Protein AF-A0A0R1NZM5-F1 (afdb_monomer_lite)

Sequence (66 aa):
MNSEKQYTMADVYKQVYEETGILPVHCLWLDDQKMTKPEMLKRAQETKRLMLLAFEEVDKERGDPK

Secondary structure (DSSP, 8-state):
--PPPPB-HHHHHHHHHHHHS---GGG-------B-HHHHHHHHHHHHHHHHHHHHHHHHHHT---

Foldseek 3Di:
DPDADWDWVVLLQVLLCVVPVDGPPVPPPRDPDTDHPVVSVVSSVVVNVVVVVVVVVVCVVVVDDD

Radius of gyration: 14.6 Å; chains: 1; bounding box: 34×18×48 Å

pLDDT: mean 81.14, std 13.39, range [41.06, 95.25]

Structure (mmCIF, N/CA/C/O backbone):
data_AF-A0A0R1NZM5-F1
#
_entry.id   AF-A0A0R1NZM5-F1
#
loop_
_atom_site.group_PDB
_atom_site.id
_atom_site.type_symbol
_atom_site.label_atom_id
_atom_site.label_alt_id
_atom_site.label_comp_id
_atom_site.label_asym_id
_atom_site.label_entity_id
_atom_site.label_seq_id
_atom_site.pdbx_PDB_ins_code
_atom_site.Cartn_x
_atom_site.Cartn_y
_atom_site.Cartn_z
_atom_site.occupancy
_atom_site.B_iso_or_equiv
_atom_site.auth_seq_id
_atom_site.auth_comp_id
_atom_site.auth_asym_id
_atom_site.auth_atom_id
_atom_site.pdbx_PDB_model_num
ATOM 1 N N . MET A 1 1 ? -19.608 0.971 24.514 1.00 41.06 1 MET A N 1
ATOM 2 C CA . MET A 1 1 ? -18.256 1.244 23.984 1.00 41.06 1 MET A CA 1
ATOM 3 C C . MET A 1 1 ? -18.269 0.883 22.511 1.00 41.06 1 MET A C 1
ATOM 5 O O . MET A 1 1 ? -18.452 -0.286 22.208 1.00 41.06 1 MET A O 1
ATOM 9 N N . ASN A 1 2 ? -18.161 1.859 21.607 1.00 50.69 2 ASN A N 1
ATOM 10 C CA . ASN A 1 2 ? -17.909 1.555 20.199 1.00 50.69 2 ASN A CA 1
ATOM 11 C C . ASN A 1 2 ? -16.434 1.174 20.091 1.00 50.69 2 ASN A C 1
ATOM 13 O O . ASN A 1 2 ? -15.573 2.041 20.199 1.00 50.69 2 ASN A O 1
ATOM 17 N N . SER A 1 3 ? -16.136 -0.117 19.967 1.00 65.06 3 SER A N 1
ATOM 18 C CA . SER A 1 3 ? -14.780 -0.556 19.648 1.00 65.06 3 SER A CA 1
ATOM 19 C C . SER A 1 3 ? -14.441 -0.055 18.247 1.00 65.06 3 SER A C 1
ATOM 21 O O . SER A 1 3 ? -15.124 -0.402 17.284 1.00 65.06 3 SER A O 1
ATOM 23 N N . GLU A 1 4 ? -13.421 0.794 18.130 1.00 75.75 4 GLU A N 1
ATOM 24 C CA . GLU A 1 4 ? -12.931 1.233 16.826 1.00 75.75 4 GLU A CA 1
ATOM 25 C C . GLU A 1 4 ? -12.502 0.019 15.998 1.00 75.75 4 GLU A C 1
ATOM 27 O O . GLU A 1 4 ? -11.822 -0.885 16.500 1.00 75.75 4 GLU A O 1
ATOM 32 N N . LYS A 1 5 ? -12.913 -0.010 14.723 1.00 86.25 5 LYS A N 1
ATOM 33 C CA . LYS A 1 5 ? -12.499 -1.056 13.786 1.00 86.25 5 LYS A CA 1
ATOM 34 C C . LYS A 1 5 ? -10.971 -1.072 13.719 1.00 86.25 5 LYS A C 1
ATOM 36 O O . LYS A 1 5 ? -10.356 -0.059 13.397 1.00 86.25 5 LYS A O 1
ATOM 41 N N . GLN A 1 6 ? -10.391 -2.233 13.995 1.00 89.06 6 GLN A N 1
ATOM 42 C CA . GLN A 1 6 ? -8.969 -2.498 13.815 1.00 89.06 6 GLN A CA 1
ATOM 43 C C . GLN A 1 6 ? -8.727 -2.976 12.381 1.00 89.06 6 GLN A C 1
ATOM 45 O O . GLN A 1 6 ? -9.543 -3.721 11.834 1.00 89.06 6 GLN A O 1
ATOM 50 N N . TYR A 1 7 ? -7.629 -2.529 11.786 1.00 91.06 7 TYR A N 1
ATOM 51 C CA . TYR A 1 7 ? -7.211 -2.870 10.428 1.00 91.06 7 TYR A CA 1
ATOM 52 C C . TYR A 1 7 ? -5.958 -3.740 10.476 1.00 91.06 7 TYR A C 1
ATOM 54 O O . TYR A 1 7 ? -5.268 -3.787 11.493 1.00 91.06 7 TYR A O 1
ATOM 62 N N . THR A 1 8 ? -5.669 -4.419 9.376 1.00 90.06 8 THR A N 1
ATOM 63 C CA . THR A 1 8 ? -4.547 -5.353 9.226 1.00 90.06 8 THR A CA 1
ATOM 64 C C . THR A 1 8 ? -3.759 -5.046 7.956 1.00 90.06 8 THR A C 1
ATOM 66 O O . THR A 1 8 ? -4.180 -4.235 7.126 1.00 90.06 8 THR A O 1
ATOM 69 N N . MET A 1 9 ? -2.639 -5.738 7.747 1.00 88.56 9 MET A N 1
ATOM 70 C CA . MET A 1 9 ? -1.922 -5.664 6.470 1.00 88.56 9 MET A CA 1
ATOM 71 C C . MET A 1 9 ? -2.779 -6.125 5.280 1.00 88.56 9 MET A C 1
ATOM 73 O O . MET A 1 9 ? -2.614 -5.606 4.179 1.00 88.56 9 MET A O 1
ATOM 77 N N . ALA A 1 10 ? -3.761 -7.010 5.490 1.00 87.50 10 ALA A N 1
ATOM 78 C CA . ALA A 1 10 ? -4.708 -7.376 4.438 1.00 87.50 10 ALA A CA 1
ATOM 79 C C . ALA A 1 10 ? -5.538 -6.169 3.960 1.00 87.50 10 ALA A C 1
ATOM 81 O O . ALA A 1 10 ? -5.768 -6.019 2.760 1.00 87.50 10 ALA A O 1
ATOM 82 N N . ASP A 1 11 ? -5.935 -5.273 4.871 1.00 89.62 11 ASP A N 1
ATOM 83 C CA . ASP A 1 11 ? -6.627 -4.030 4.510 1.00 89.62 11 ASP A CA 1
ATOM 84 C C . ASP A 1 11 ? -5.700 -3.072 3.742 1.00 89.62 11 ASP A C 1
ATOM 86 O O . ASP A 1 11 ? -6.135 -2.445 2.778 1.00 89.62 11 ASP A O 1
ATOM 90 N N . VAL A 1 12 ? -4.415 -3.007 4.115 1.00 90.56 12 VAL A N 1
ATOM 91 C CA . VAL A 1 12 ? -3.391 -2.230 3.393 1.00 90.56 12 VAL A CA 1
ATOM 92 C C . VAL A 1 12 ? -3.268 -2.710 1.944 1.00 90.56 12 VAL A C 1
ATOM 94 O O . VAL A 1 12 ? -3.347 -1.905 1.018 1.00 90.56 12 VAL A O 1
ATOM 97 N N . TYR A 1 13 ? -3.107 -4.018 1.720 1.00 88.75 13 TYR A N 1
ATOM 98 C CA . TYR A 1 13 ? -2.956 -4.564 0.366 1.00 88.75 13 TYR A CA 1
ATOM 99 C C . TYR A 1 13 ? -4.226 -4.442 -0.456 1.00 88.75 13 TYR A C 1
ATOM 101 O O . TYR A 1 13 ? -4.147 -4.162 -1.651 1.00 88.75 13 TYR A O 1
ATOM 109 N N . LYS A 1 14 ? -5.390 -4.601 0.179 1.00 89.50 14 LYS A N 1
ATOM 110 C CA . LYS A 1 14 ? -6.670 -4.355 -0.475 1.00 89.50 14 LYS A CA 1
ATOM 111 C C . LYS A 1 14 ? -6.768 -2.907 -0.959 1.00 89.50 14 LYS A C 1
ATOM 113 O O . LYS A 1 14 ? -7.110 -2.702 -2.117 1.00 89.50 14 LYS A O 1
ATOM 118 N N . GLN A 1 15 ? -6.402 -1.931 -0.127 1.00 92.88 15 GLN A N 1
ATOM 119 C CA . GLN A 1 15 ? -6.388 -0.518 -0.516 1.00 92.88 15 GLN A CA 1
ATOM 120 C C . GLN A 1 15 ? -5.436 -0.261 -1.695 1.00 92.88 15 GLN A C 1
ATOM 122 O O . GLN A 1 15 ? -5.806 0.404 -2.658 1.00 92.88 15 GLN A O 1
ATOM 127 N N . VAL A 1 16 ? -4.221 -0.821 -1.661 1.00 91.19 16 VAL A N 1
ATOM 128 C CA . VAL A 1 16 ? -3.260 -0.682 -2.770 1.00 91.19 16 VAL A CA 1
ATOM 129 C C . VAL A 1 16 ? -3.804 -1.307 -4.055 1.00 91.19 16 VAL A C 1
ATOM 131 O O . VAL A 1 16 ? -3.699 -0.696 -5.119 1.00 91.19 16 VAL A O 1
ATOM 134 N N . TYR A 1 17 ? -4.417 -2.489 -3.967 1.00 90.25 17 TYR A N 1
ATOM 135 C CA . TYR A 1 17 ? -5.029 -3.161 -5.110 1.00 90.25 17 TYR A CA 1
ATOM 136 C C . TYR A 1 17 ? -6.188 -2.351 -5.698 1.00 90.25 17 TYR A C 1
ATOM 138 O O . TYR A 1 17 ? -6.242 -2.170 -6.909 1.00 90.25 17 TYR A O 1
ATOM 146 N N . GLU A 1 18 ? -7.078 -1.810 -4.866 1.00 92.25 18 GLU A N 1
ATOM 147 C CA . GLU A 1 18 ? -8.188 -0.963 -5.323 1.00 92.25 18 GLU A CA 1
ATOM 148 C C . GLU A 1 18 ? -7.694 0.290 -6.066 1.00 92.25 18 GLU A C 1
ATOM 150 O O . GLU A 1 18 ? -8.334 0.736 -7.015 1.00 92.25 18 GLU A O 1
ATOM 155 N N . GLU A 1 19 ? -6.535 0.833 -5.685 1.00 91.12 19 GLU A N 1
ATOM 156 C CA . GLU A 1 19 ? -5.958 2.022 -6.319 1.00 91.12 19 GLU A CA 1
ATOM 157 C C . GLU A 1 19 ? -5.115 1.749 -7.568 1.00 91.12 19 GLU A C 1
ATOM 159 O O . GLU A 1 19 ? -4.899 2.664 -8.363 1.00 91.12 19 GLU A O 1
ATOM 164 N N . THR A 1 20 ? -4.561 0.546 -7.709 1.00 88.06 20 THR A N 1
ATOM 165 C CA . THR A 1 20 ? -3.538 0.258 -8.731 1.00 88.06 20 THR A CA 1
ATOM 166 C C . THR A 1 20 ? -3.890 -0.906 -9.647 1.00 88.06 20 THR A C 1
ATOM 168 O O . THR A 1 20 ? -3.280 -1.048 -10.701 1.00 88.06 20 THR A O 1
ATOM 171 N N . GLY A 1 21 ? -4.844 -1.754 -9.260 1.00 88.31 21 GLY A N 1
ATOM 172 C CA . GLY A 1 21 ? -5.127 -3.034 -9.909 1.00 88.31 21 GLY A CA 1
ATOM 173 C C . GLY A 1 21 ? -4.050 -4.101 -9.679 1.00 88.31 21 GLY A C 1
ATOM 174 O O . GLY A 1 21 ? -4.133 -5.180 -10.262 1.00 88.31 21 GLY A O 1
ATOM 175 N N . ILE A 1 22 ? -3.042 -3.825 -8.845 1.00 82.75 22 ILE A N 1
ATOM 176 C CA . ILE A 1 22 ? -1.884 -4.697 -8.636 1.00 82.75 22 ILE A CA 1
ATOM 177 C C . ILE A 1 22 ? -1.870 -5.173 -7.188 1.00 82.75 22 ILE A C 1
ATOM 179 O O . ILE A 1 22 ? -1.909 -4.379 -6.249 1.00 82.75 22 ILE A O 1
ATOM 183 N N . LEU A 1 23 ? -1.817 -6.493 -7.004 1.00 82.12 23 LEU A N 1
ATOM 184 C CA . LEU A 1 23 ? -1.700 -7.100 -5.685 1.00 82.12 23 LEU A CA 1
ATOM 185 C C . LEU A 1 23 ? -0.212 -7.278 -5.341 1.00 82.12 23 LEU A C 1
ATOM 187 O O . LEU A 1 23 ? 0.476 -8.016 -6.051 1.00 82.12 23 LEU A O 1
ATOM 191 N N . PRO A 1 24 ? 0.308 -6.676 -4.257 1.00 73.69 24 PRO A N 1
ATOM 192 C CA . PRO A 1 24 ? 1.690 -6.887 -3.837 1.00 73.69 24 PRO A CA 1
ATOM 193 C C . PRO A 1 24 ? 1.853 -8.286 -3.207 1.00 73.69 24 PRO A C 1
ATOM 195 O O . PRO A 1 24 ? 1.761 -8.466 -1.995 1.00 73.69 24 PRO A O 1
ATOM 198 N N . VAL A 1 25 ? 2.079 -9.309 -4.041 1.00 68.00 25 VAL A N 1
ATOM 199 C CA . VAL A 1 25 ? 2.123 -10.732 -3.632 1.00 68.00 25 VAL A CA 1
ATOM 200 C C . VAL A 1 25 ? 3.308 -11.039 -2.706 1.00 68.00 25 VAL A C 1
ATOM 202 O O . VAL A 1 25 ? 3.209 -11.888 -1.826 1.00 68.00 25 VAL A O 1
ATOM 205 N N . HIS A 1 26 ? 4.429 -10.323 -2.847 1.00 59.78 26 HIS A N 1
ATOM 206 C CA . HIS A 1 26 ? 5.618 -10.510 -1.994 1.00 59.78 26 HIS A CA 1
ATOM 207 C C . HIS A 1 26 ? 5.410 -9.997 -0.564 1.00 59.78 26 HIS A C 1
ATOM 209 O O . HIS A 1 26 ? 6.243 -10.218 0.310 1.00 59.78 26 HIS A O 1
ATOM 215 N N . CYS A 1 27 ? 4.275 -9.344 -0.319 1.00 55.38 27 CYS A N 1
ATOM 216 C CA . CYS A 1 27 ? 3.881 -8.847 0.980 1.00 55.38 27 CYS A CA 1
ATOM 217 C C . CYS A 1 27 ? 2.833 -9.749 1.660 1.00 55.38 27 CYS A C 1
ATOM 219 O O . CYS A 1 27 ? 2.299 -9.373 2.691 1.00 55.38 27 CYS A O 1
ATOM 221 N N . LEU A 1 28 ? 2.570 -10.964 1.157 1.00 54.31 28 LEU A N 1
ATOM 222 C CA . LEU A 1 28 ? 1.649 -11.943 1.769 1.00 54.31 28 LEU A CA 1
ATOM 223 C C . LEU A 1 28 ? 2.071 -12.465 3.161 1.00 54.31 28 LEU A C 1
ATOM 225 O O . LEU A 1 28 ? 1.502 -13.444 3.646 1.00 54.31 28 LEU A O 1
ATOM 229 N N . TRP A 1 29 ? 3.009 -11.806 3.847 1.00 59.94 29 TRP A N 1
ATOM 230 C CA . TRP A 1 29 ? 3.083 -11.928 5.295 1.00 59.94 29 TRP A CA 1
ATOM 231 C C . TRP A 1 29 ? 1.836 -11.253 5.870 1.00 59.94 29 TRP A C 1
ATOM 233 O O . TRP A 1 29 ? 1.776 -10.036 6.043 1.00 59.94 29 TRP A O 1
ATOM 243 N N . LEU A 1 30 ? 0.803 -12.062 6.105 1.00 63.06 30 LEU A N 1
ATOM 244 C CA . LEU A 1 30 ? -0.357 -11.689 6.901 1.00 63.06 30 LEU A CA 1
ATOM 245 C C . LEU A 1 30 ? 0.133 -11.498 8.338 1.00 63.06 30 LEU A C 1
ATOM 247 O O . LEU A 1 30 ? 0.079 -12.403 9.163 1.00 63.06 30 LEU A O 1
ATOM 251 N N . ASP A 1 31 ? 0.732 -10.341 8.589 1.00 70.75 31 ASP A N 1
ATOM 252 C CA . ASP A 1 31 ? 1.009 -9.881 9.934 1.00 70.75 31 ASP A CA 1
ATOM 253 C C . ASP A 1 31 ? -0.338 -9.529 10.576 1.00 70.75 31 ASP A C 1
ATOM 255 O O . ASP A 1 31 ? -1.067 -8.654 10.091 1.00 70.75 31 ASP A O 1
ATOM 259 N N . ASP A 1 32 ? -0.669 -10.232 11.660 1.00 73.56 32 ASP A N 1
ATOM 260 C CA . ASP A 1 32 ? -1.859 -9.989 12.481 1.00 73.56 32 ASP A CA 1
ATOM 261 C C . ASP A 1 32 ? -1.739 -8.691 13.302 1.00 73.56 32 ASP A C 1
ATOM 263 O O . ASP A 1 32 ? -2.609 -8.381 14.128 1.00 73.56 32 ASP A O 1
ATOM 267 N N . GLN A 1 33 ? -0.671 -7.909 13.090 1.00 83.50 33 GLN A N 1
ATOM 268 C CA . GLN A 1 33 ? -0.523 -6.573 13.639 1.00 83.50 33 GLN A CA 1
ATOM 269 C C . GLN A 1 33 ? -1.748 -5.719 13.302 1.00 83.50 33 GLN A C 1
ATOM 271 O O . GLN A 1 33 ? -2.016 -5.338 12.158 1.00 83.50 33 GLN A O 1
ATOM 276 N N . LYS A 1 34 ? -2.473 -5.377 14.364 1.00 89.75 34 LYS A N 1
ATOM 277 C CA . LYS A 1 34 ? -3.608 -4.471 14.303 1.0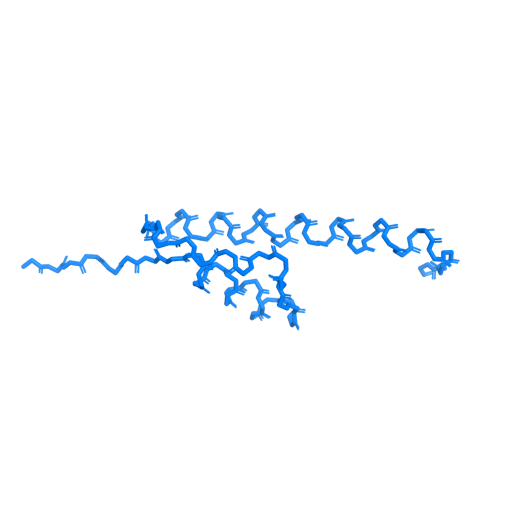0 89.75 34 LYS A CA 1
ATOM 278 C C . LYS A 1 34 ? -3.123 -3.032 14.219 1.00 89.75 34 LYS A C 1
ATOM 280 O O . LYS A 1 34 ? -2.157 -2.657 14.880 1.00 89.75 34 LYS A O 1
ATOM 285 N N . MET A 1 35 ? -3.822 -2.232 13.428 1.00 91.12 35 MET A N 1
ATOM 286 C CA . MET A 1 35 ? -3.544 -0.812 1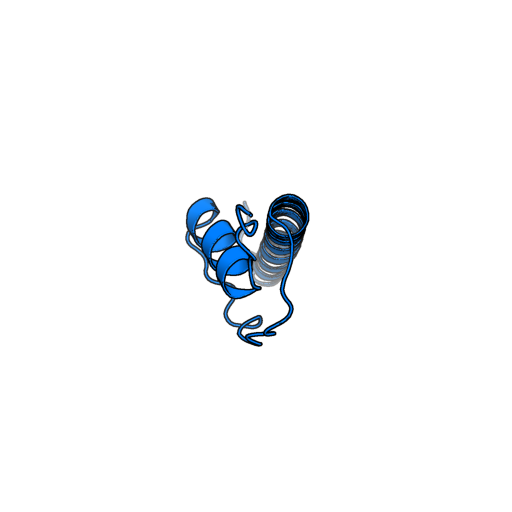3.260 1.00 91.12 35 MET A CA 1
ATOM 287 C C . MET A 1 35 ? -4.831 0.006 13.198 1.00 91.12 35 MET A C 1
ATOM 289 O O . MET A 1 35 ? -5.913 -0.491 12.863 1.00 91.12 35 MET A O 1
ATOM 293 N N . THR A 1 36 ? -4.706 1.288 13.510 1.00 94.06 36 THR A N 1
ATOM 294 C CA . THR A 1 36 ? -5.764 2.280 13.332 1.00 94.06 36 THR A CA 1
ATOM 295 C C . THR A 1 36 ? -5.971 2.598 11.846 1.00 94.06 36 THR A C 1
ATOM 297 O O . THR A 1 36 ? -5.122 2.321 10.995 1.00 94.06 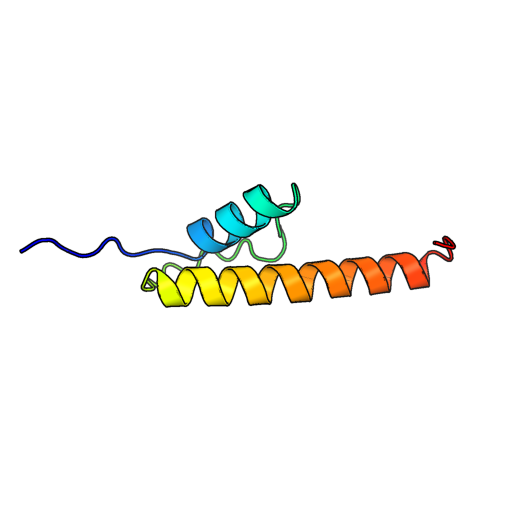36 THR A O 1
ATOM 300 N N . LYS A 1 37 ? -7.104 3.224 11.502 1.00 93.25 37 LYS A N 1
ATOM 301 C CA . LYS A 1 37 ? -7.379 3.633 10.113 1.00 93.25 37 LYS A CA 1
ATOM 302 C C . LYS A 1 37 ? -6.303 4.578 9.540 1.00 93.25 37 LYS A C 1
ATOM 304 O O . LYS A 1 37 ? -5.887 4.341 8.407 1.00 93.25 37 LYS A O 1
ATOM 309 N N . PRO A 1 38 ? -5.841 5.629 10.255 1.00 94.62 38 PRO A N 1
ATOM 310 C CA . PRO A 1 38 ? -4.800 6.515 9.730 1.00 94.62 38 PRO A CA 1
ATOM 311 C C . PRO A 1 38 ? -3.472 5.796 9.469 1.00 94.62 38 PRO A C 1
ATOM 313 O O . PRO A 1 38 ? -2.833 6.050 8.450 1.00 94.62 38 PRO A O 1
ATOM 316 N N . GLU A 1 39 ? -3.080 4.870 10.348 1.00 93.69 39 GLU A N 1
ATOM 317 C CA . GLU A 1 39 ? -1.877 4.051 10.163 1.00 93.69 39 GLU A CA 1
ATOM 318 C C . GLU A 1 39 ? -1.996 3.151 8.933 1.00 93.69 39 GLU A C 1
ATOM 320 O O . GLU A 1 39 ? -1.076 3.119 8.119 1.00 93.69 39 GLU A O 1
ATOM 325 N N . MET A 1 40 ? -3.148 2.493 8.753 1.00 93.12 40 MET A N 1
ATOM 326 C CA . MET A 1 40 ? -3.436 1.681 7.568 1.00 93.12 40 MET A CA 1
ATOM 327 C C . MET A 1 40 ? -3.289 2.495 6.279 1.00 93.12 40 MET A C 1
ATOM 329 O O . MET A 1 40 ? -2.568 2.084 5.371 1.00 93.12 40 MET A O 1
ATOM 333 N N . LEU A 1 41 ? -3.904 3.681 6.213 1.00 94.81 41 LEU A N 1
ATOM 334 C CA . LEU A 1 41 ? -3.849 4.537 5.023 1.00 94.81 41 LEU A CA 1
ATOM 335 C C . LEU A 1 41 ? -2.428 5.020 4.720 1.00 94.81 41 LEU A C 1
ATOM 337 O O . LEU A 1 41 ? -1.994 4.975 3.569 1.00 94.81 41 LEU A O 1
ATOM 341 N N . LYS A 1 42 ? -1.679 5.434 5.750 1.00 95.25 42 LYS A N 1
ATOM 342 C CA . LYS A 1 42 ? -0.272 5.821 5.597 1.00 95.25 42 LYS A CA 1
ATOM 343 C C . LYS A 1 42 ? 0.553 4.665 5.024 1.00 95.25 42 LYS A C 1
ATOM 345 O O . LYS A 1 42 ? 1.309 4.851 4.072 1.00 95.25 42 LYS A O 1
ATOM 350 N N . ARG A 1 43 ? 0.366 3.460 5.562 1.00 92.06 43 ARG A N 1
ATOM 351 C CA . ARG A 1 43 ? 1.094 2.260 5.137 1.00 92.06 43 ARG A CA 1
ATOM 352 C C . ARG A 1 43 ? 0.720 1.833 3.716 1.00 92.06 43 ARG A C 1
ATOM 354 O O . ARG A 1 43 ? 1.596 1.409 2.965 1.00 92.06 43 ARG A O 1
ATOM 361 N N . ALA A 1 44 ? -0.540 2.001 3.312 1.00 92.00 44 ALA A N 1
ATOM 362 C CA . ALA A 1 44 ? -0.986 1.774 1.936 1.00 92.00 44 ALA A CA 1
ATOM 363 C C . ALA A 1 44 ? -0.314 2.743 0.957 1.00 92.00 44 ALA A C 1
ATOM 365 O O . ALA A 1 44 ? 0.202 2.315 -0.075 1.00 92.00 44 ALA A O 1
ATOM 366 N N . GLN A 1 45 ? -0.223 4.026 1.313 1.00 94.12 45 GLN A N 1
ATOM 367 C CA . GLN A 1 45 ? 0.458 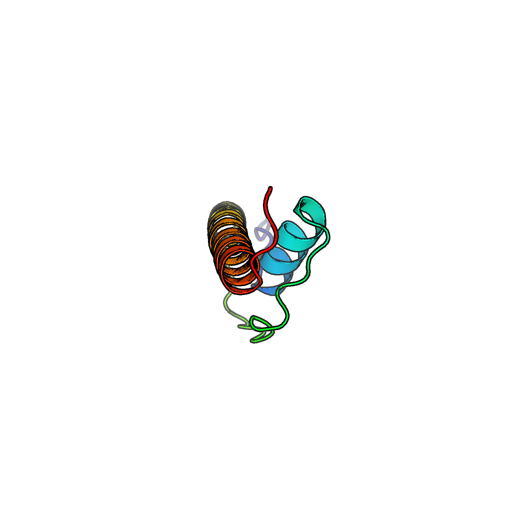5.027 0.493 1.00 94.12 45 GLN A CA 1
ATOM 368 C C . GLN A 1 45 ? 1.954 4.716 0.319 1.00 94.12 45 GLN A C 1
ATOM 370 O O . GLN A 1 45 ? 2.480 4.796 -0.794 1.00 94.12 45 GLN A O 1
ATOM 375 N N . GLU A 1 46 ? 2.639 4.331 1.398 1.00 92.25 46 GLU A N 1
ATOM 376 C CA . GLU A 1 46 ? 4.050 3.927 1.358 1.00 92.25 46 GLU A CA 1
ATOM 377 C C . GLU A 1 46 ? 4.250 2.659 0.516 1.00 92.25 46 GLU A C 1
ATOM 379 O O . GLU A 1 46 ? 5.131 2.623 -0.344 1.00 92.25 46 GLU A O 1
ATOM 384 N N . THR A 1 47 ? 3.383 1.656 0.694 1.00 90.06 47 THR A N 1
ATOM 385 C CA . THR A 1 47 ? 3.419 0.392 -0.061 1.00 90.06 47 THR A CA 1
ATOM 386 C C . THR A 1 47 ? 3.224 0.640 -1.554 1.00 90.06 47 THR A C 1
ATOM 388 O O . THR A 1 47 ? 4.009 0.156 -2.367 1.00 90.06 47 THR A O 1
ATOM 391 N N . LYS A 1 48 ? 2.232 1.455 -1.926 1.00 90.81 48 LYS A N 1
ATOM 392 C CA . LYS A 1 48 ? 1.995 1.866 -3.313 1.00 90.81 48 LYS A CA 1
ATOM 393 C C . LYS A 1 48 ? 3.219 2.549 -3.912 1.00 90.81 48 LYS A C 1
ATOM 395 O O . LYS A 1 48 ? 3.616 2.219 -5.024 1.00 90.81 48 LYS A O 1
ATOM 400 N N . ARG A 1 49 ? 3.833 3.487 -3.184 1.00 91.19 49 ARG A N 1
ATOM 401 C CA . ARG A 1 49 ? 5.023 4.203 -3.660 1.00 91.19 49 ARG A CA 1
ATOM 402 C C . ARG A 1 49 ? 6.183 3.246 -3.931 1.00 91.19 49 ARG A C 1
ATOM 404 O O . ARG A 1 49 ? 6.787 3.331 -4.993 1.00 91.19 49 ARG A O 1
ATOM 411 N N . LEU A 1 50 ? 6.488 2.353 -2.990 1.00 88.31 50 LEU A N 1
ATOM 412 C CA . LEU A 1 50 ? 7.569 1.374 -3.145 1.00 88.31 50 LEU A CA 1
ATOM 413 C C . LEU A 1 50 ? 7.305 0.419 -4.312 1.00 88.31 50 LEU A C 1
ATOM 415 O O . LEU A 1 50 ? 8.213 0.124 -5.081 1.00 88.31 50 LEU A O 1
ATOM 419 N N . MET A 1 51 ? 6.055 -0.010 -4.473 1.00 87.00 51 MET A N 1
ATOM 420 C CA . MET A 1 51 ? 5.644 -0.871 -5.575 1.00 87.00 51 MET A CA 1
ATOM 421 C C . MET A 1 5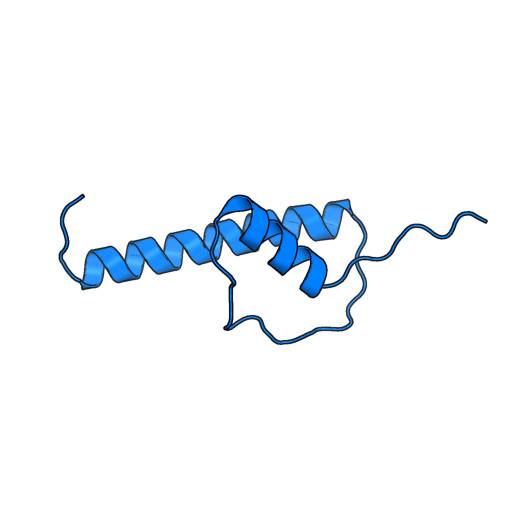1 ? 5.850 -0.193 -6.937 1.00 87.00 51 MET A C 1
ATOM 423 O O . MET A 1 51 ? 6.418 -0.800 -7.837 1.00 87.00 51 MET A O 1
ATOM 427 N N . LEU A 1 52 ? 5.432 1.067 -7.088 1.00 86.25 52 LEU A N 1
ATOM 428 C CA . LEU A 1 52 ? 5.622 1.814 -8.335 1.00 86.25 52 LEU A CA 1
ATOM 429 C C . LEU A 1 52 ? 7.105 2.040 -8.653 1.00 86.25 52 LEU A C 1
ATOM 431 O O . LEU A 1 52 ? 7.496 1.883 -9.803 1.00 86.25 52 LEU A O 1
ATOM 435 N N . LEU A 1 53 ? 7.933 2.335 -7.645 1.00 86.81 53 LEU A N 1
ATOM 436 C CA . LEU A 1 53 ? 9.384 2.446 -7.831 1.00 86.81 53 LEU A CA 1
ATOM 437 C C . LEU A 1 53 ? 9.998 1.128 -8.321 1.00 86.81 53 LEU A C 1
ATOM 439 O O . LEU A 1 53 ? 10.832 1.144 -9.217 1.00 86.81 53 LEU A O 1
ATOM 443 N N . ALA A 1 54 ? 9.557 -0.011 -7.780 1.00 83.88 54 ALA A N 1
ATOM 444 C CA . ALA A 1 54 ? 10.023 -1.316 -8.241 1.00 83.88 54 ALA A CA 1
ATOM 445 C C . ALA A 1 54 ? 9.638 -1.586 -9.706 1.00 83.88 54 ALA A C 1
ATOM 447 O O . ALA A 1 54 ? 10.454 -2.117 -10.455 1.00 83.88 54 ALA A O 1
ATOM 448 N N . PHE A 1 55 ? 8.432 -1.193 -10.134 1.00 82.06 55 PHE A N 1
ATOM 449 C CA . PHE A 1 55 ? 8.034 -1.294 -11.542 1.00 82.06 55 PHE A CA 1
ATOM 450 C C . PHE A 1 55 ? 8.865 -0.384 -12.448 1.00 82.06 55 PHE A C 1
ATOM 452 O O . PHE A 1 55 ? 9.358 -0.850 -13.468 1.00 82.06 55 PHE A O 1
ATOM 459 N N . GLU A 1 56 ? 9.086 0.874 -12.055 1.00 83.75 56 GLU A N 1
ATOM 460 C CA . GLU A 1 56 ? 9.940 1.793 -12.817 1.00 83.75 56 GLU A CA 1
ATOM 461 C C . GLU A 1 56 ? 11.370 1.263 -12.976 1.00 83.75 56 GLU A C 1
ATOM 463 O O . GLU A 1 56 ? 11.979 1.449 -14.029 1.00 83.75 56 GLU A O 1
ATOM 468 N N . GLU A 1 57 ? 11.924 0.621 -11.947 1.00 82.31 57 GLU A N 1
ATOM 469 C CA . GLU A 1 57 ? 13.240 -0.016 -12.022 1.00 82.31 57 GLU A CA 1
ATOM 470 C C . GLU A 1 57 ? 13.242 -1.180 -13.029 1.00 82.31 57 GLU A C 1
ATOM 472 O O . GLU A 1 57 ? 14.124 -1.245 -13.885 1.00 82.31 57 GLU A O 1
ATOM 477 N N . VAL A 1 58 ? 12.225 -2.049 -12.987 1.00 77.88 58 VAL A N 1
ATOM 478 C CA . VAL A 1 58 ? 12.082 -3.181 -13.923 1.00 77.88 58 VAL A CA 1
ATOM 479 C C . VAL A 1 58 ? 11.906 -2.704 -15.368 1.00 77.88 58 VAL A C 1
ATOM 481 O O . VAL A 1 58 ? 12.501 -3.284 -16.276 1.00 77.88 58 VAL A O 1
ATOM 484 N N . ASP A 1 59 ? 11.132 -1.643 -15.599 1.00 77.19 59 ASP A N 1
ATOM 485 C CA . ASP A 1 59 ? 10.925 -1.079 -16.938 1.00 77.19 59 ASP A CA 1
ATOM 486 C C . ASP A 1 59 ? 12.231 -0.505 -17.515 1.00 77.19 59 ASP A C 1
ATOM 488 O O . ASP A 1 59 ? 12.553 -0.740 -18.682 1.00 77.19 59 ASP A O 1
ATOM 492 N N . LYS A 1 60 ? 13.046 0.171 -16.686 1.00 76.06 60 LYS A N 1
ATOM 493 C CA . LYS A 1 60 ? 14.386 0.645 -17.087 1.00 76.06 60 LYS A CA 1
ATOM 494 C C . LYS A 1 60 ? 15.308 -0.513 -17.467 1.00 76.06 60 LYS A C 1
ATOM 496 O O . LYS A 1 60 ? 16.031 -0.406 -18.455 1.00 76.06 60 LYS A O 1
ATOM 501 N N . GLU A 1 61 ? 15.298 -1.602 -16.697 1.00 73.75 61 GLU A N 1
ATOM 502 C CA . GLU A 1 61 ? 16.122 -2.787 -16.974 1.00 73.75 61 GLU A CA 1
ATOM 503 C C . GLU A 1 61 ? 15.694 -3.518 -18.252 1.00 73.75 61 GLU A C 1
ATOM 505 O O . GLU A 1 61 ? 16.534 -4.093 -18.946 1.00 73.75 61 GLU A O 1
ATOM 510 N N . ARG A 1 62 ? 14.402 -3.475 -18.596 1.00 72.69 62 ARG A N 1
ATOM 511 C CA . ARG A 1 62 ? 13.864 -4.083 -19.821 1.00 72.69 62 ARG A CA 1
ATOM 512 C C . ARG A 1 62 ? 14.168 -3.289 -21.091 1.00 72.69 62 ARG A C 1
ATOM 514 O O . ARG A 1 62 ? 14.098 -3.861 -22.175 1.00 72.69 62 ARG A O 1
ATOM 521 N N . GLY A 1 63 ? 14.558 -2.020 -20.969 1.00 58.84 63 GLY A N 1
ATOM 522 C CA . GLY A 1 63 ? 14.905 -1.169 -22.108 1.00 58.84 63 GLY A CA 1
ATOM 523 C C . GLY A 1 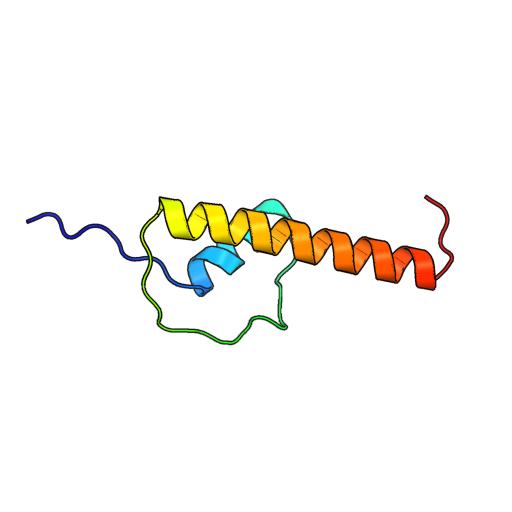63 ? 13.703 -0.680 -22.921 1.00 58.84 63 GLY A C 1
ATOM 524 O O . GLY A 1 63 ? 13.905 -0.173 -24.024 1.00 58.84 63 GLY A O 1
ATOM 525 N N . ASP A 1 64 ? 12.480 -0.803 -22.396 1.00 59.31 64 ASP A N 1
ATOM 526 C CA . ASP A 1 64 ? 11.284 -0.257 -23.037 1.00 59.31 64 ASP A CA 1
ATOM 527 C C . ASP A 1 64 ? 11.259 1.276 -22.848 1.00 59.31 64 ASP A C 1
ATOM 529 O O . ASP A 1 64 ? 11.215 1.763 -21.712 1.00 59.31 64 ASP A O 1
ATOM 533 N N . PRO A 1 65 ? 11.325 2.080 -23.928 1.00 55.41 65 PRO A N 1
ATOM 534 C CA . PRO A 1 65 ? 11.194 3.526 -23.820 1.00 55.41 65 PRO A CA 1
ATOM 535 C C . PRO A 1 65 ? 9.744 3.896 -23.479 1.00 55.41 65 PRO A C 1
ATOM 537 O O . PRO A 1 65 ? 8.810 3.297 -24.012 1.00 55.41 65 PRO A O 1
ATOM 540 N N . LYS A 1 66 ? 9.580 4.903 -22.612 1.00 57.53 66 LYS A N 1
ATOM 541 C CA . LYS A 1 66 ? 8.287 5.536 -22.294 1.00 57.53 66 LYS A CA 1
ATOM 542 C C . LYS A 1 66 ? 7.561 6.071 -23.526 1.00 57.53 66 LYS A C 1
ATOM 544 O O . LYS A 1 66 ? 8.248 6.624 -24.416 1.00 57.53 66 LYS A O 1
#

Organism: NCBI:txid1423771